Protein AF-V5C515-F1 (afdb_monomer_lite)

Organism: NCBI:txid1116472

pLDDT: mean 85.19, std 13.48, range [54.94, 98.75]

Secondary structure (DSSP, 8-state):
--HHHHHHHHHHHHHHTT-S---EEEEEE-EEEEEEEETTEE--S-EEEEEEES-SSSS-SEEEEEE--TTSEEEE--EEEEES---SSS--EEEEEEEEEETTEEEEEEEEEESSPPSEEEEEEEESSSEEEEEEEE--

Foldseek 3Di:
DCVVVVVVVVVVVCVVVPPQADKDKAFQAAKEKEFEAEPNQGDWFWKKKKASDDFPPPDRPDIDIDTQHPRRMDTDHIDMDTDNDDPPPDWDKHKIWIWTDDPNDIAIDMDMDTHGHFNYKYWYWYDDVYIDIDIDTHHD

Radius of gyration: 21.34 Å; chains: 1; bounding box: 61×24×60 Å

Sequence (140 aa):
MPSFLVALISLFSFVLAGCAPLPYVRTSKPEMTGILLQNGMPVPDVLIISCARGQLPRKCERIKKTLTDGQGRFFFEAEWEFDKLVPYIGDTKFSYGISFHYLGRDFHWNGSGVGDTPKSVDLRCEVRNTVLCTTEITEP

Structure (mmCIF, N/CA/C/O backbone):
data_AF-V5C515-F1
#
_entry.id   AF-V5C515-F1
#
loop_
_atom_site.group_PDB
_atom_site.id
_atom_site.type_symbol
_atom_site.label_atom_id
_atom_site.label_alt_id
_atom_site.label_comp_id
_atom_site.label_asym_id
_atom_site.label_entity_id
_atom_site.label_seq_id
_atom_site.pdbx_PDB_ins_code
_atom_site.Cartn_x
_atom_site.Cartn_y
_atom_site.Cartn_z
_atom_site.occupancy
_atom_site.B_iso_or_equiv
_atom_site.auth_seq_id
_atom_site.auth_comp_id
_atom_site.auth_asym_id
_atom_site.auth_atom_id
_atom_site.pdbx_PDB_model_num
ATOM 1 N N . MET A 1 1 ? 45.482 11.714 -41.815 1.00 56.22 1 MET A N 1
ATOM 2 C CA . MET A 1 1 ? 44.116 11.822 -41.250 1.00 56.22 1 MET A CA 1
ATOM 3 C C . MET A 1 1 ? 43.354 10.471 -41.154 1.00 56.22 1 MET A C 1
ATOM 5 O O . MET A 1 1 ? 42.151 10.480 -41.367 1.00 56.22 1 MET A O 1
ATOM 9 N N . PRO A 1 2 ? 43.964 9.314 -40.792 1.00 62.94 2 PRO A N 1
ATOM 10 C CA . PRO A 1 2 ? 43.215 8.055 -40.595 1.00 62.94 2 PRO A CA 1
ATOM 11 C C . PRO A 1 2 ? 42.674 7.856 -39.163 1.00 62.94 2 PRO A C 1
ATOM 13 O O . PRO A 1 2 ? 41.767 7.058 -38.946 1.00 62.94 2 PRO A O 1
ATOM 16 N N . SER A 1 3 ? 43.193 8.594 -38.177 1.00 64.12 3 SER A N 1
ATOM 17 C CA . SER A 1 3 ? 42.938 8.340 -36.751 1.00 64.12 3 SER A CA 1
ATOM 18 C C . SER A 1 3 ? 41.494 8.615 -36.304 1.00 64.12 3 SER A C 1
ATOM 20 O O . SER A 1 3 ? 40.994 7.945 -35.407 1.00 64.12 3 SER A O 1
ATOM 22 N N . PHE A 1 4 ? 40.798 9.557 -36.950 1.00 71.75 4 PHE A N 1
ATOM 23 C CA . PHE A 1 4 ? 39.397 9.872 -36.633 1.00 71.75 4 PHE A CA 1
ATOM 24 C C . PHE A 1 4 ? 38.429 8.770 -37.069 1.00 71.75 4 PHE A C 1
ATOM 26 O O . PHE A 1 4 ? 37.455 8.493 -36.375 1.00 71.75 4 PHE A O 1
ATOM 33 N N . LEU A 1 5 ? 38.714 8.113 -38.194 1.00 75.62 5 LEU A N 1
ATOM 34 C CA . LEU A 1 5 ? 37.841 7.090 -38.767 1.00 75.62 5 LEU A CA 1
ATOM 35 C C . LEU A 1 5 ? 37.918 5.790 -37.948 1.00 75.62 5 LEU A C 1
ATOM 37 O O . LEU A 1 5 ? 36.898 5.159 -37.687 1.00 75.62 5 LEU A O 1
ATOM 41 N N . VAL A 1 6 ? 39.109 5.459 -37.434 1.00 75.19 6 VAL A N 1
ATOM 42 C CA . VAL A 1 6 ? 39.321 4.324 -36.518 1.00 75.19 6 VAL A CA 1
ATOM 43 C C . VAL A 1 6 ? 38.617 4.541 -35.173 1.00 75.19 6 VAL A C 1
ATOM 45 O O . VAL A 1 6 ? 37.992 3.617 -34.654 1.00 75.19 6 VAL A O 1
ATOM 48 N N . ALA A 1 7 ? 38.654 5.762 -34.627 1.00 73.75 7 ALA A N 1
ATOM 49 C CA . ALA A 1 7 ? 37.949 6.092 -33.386 1.00 73.75 7 ALA A CA 1
ATOM 50 C C . ALA A 1 7 ? 36.420 5.982 -33.541 1.00 73.75 7 ALA A C 1
ATOM 52 O O . ALA A 1 7 ? 35.748 5.462 -32.651 1.00 73.75 7 ALA A O 1
ATOM 53 N N . LEU A 1 8 ? 35.881 6.411 -34.687 1.00 75.81 8 LEU A N 1
ATOM 54 C CA . LEU A 1 8 ? 34.447 6.338 -34.975 1.00 75.81 8 LEU A CA 1
ATOM 55 C C . LEU A 1 8 ? 33.968 4.893 -35.164 1.00 75.81 8 LEU A C 1
ATOM 57 O O . LEU A 1 8 ? 32.940 4.519 -34.606 1.00 75.81 8 LEU A O 1
ATOM 61 N N . ILE A 1 9 ? 34.734 4.063 -35.883 1.00 76.69 9 ILE A N 1
ATOM 62 C CA . ILE A 1 9 ? 34.422 2.636 -36.068 1.00 76.69 9 ILE A CA 1
ATOM 63 C C . ILE A 1 9 ? 34.488 1.883 -34.735 1.00 76.69 9 ILE A C 1
ATOM 65 O O . ILE A 1 9 ? 33.606 1.074 -34.453 1.00 76.69 9 ILE A O 1
ATOM 69 N N . SER A 1 10 ? 35.487 2.165 -33.893 1.00 71.19 10 SER A N 1
ATOM 70 C CA . SER A 1 10 ? 35.587 1.583 -32.548 1.00 71.19 10 SER A CA 1
ATOM 71 C C . SER A 1 10 ? 34.361 1.929 -31.696 1.00 71.19 10 SER A C 1
ATOM 73 O O . SER A 1 10 ? 33.688 1.030 -31.193 1.00 71.19 10 SER A O 1
ATOM 75 N N . LEU A 1 11 ? 33.993 3.214 -31.622 1.00 68.50 11 LEU A N 1
ATOM 76 C CA . LEU A 1 11 ? 32.825 3.670 -30.865 1.00 68.50 11 LEU A CA 1
ATOM 77 C C . LEU A 1 11 ? 31.526 3.018 -31.366 1.00 68.50 11 LEU A C 1
ATOM 79 O O . LEU A 1 11 ? 30.708 2.570 -30.567 1.00 68.50 11 LEU A O 1
ATOM 83 N N . PHE A 1 12 ? 31.356 2.911 -32.686 1.00 71.31 12 PHE A N 1
ATOM 84 C CA . PHE A 1 12 ? 30.170 2.302 -33.291 1.00 71.31 12 PHE A CA 1
ATOM 85 C C . PHE A 1 12 ? 30.115 0.781 -33.075 1.00 71.31 12 PHE A C 1
ATOM 87 O O . PHE A 1 12 ? 29.037 0.216 -32.899 1.00 71.31 12 PHE A O 1
ATOM 94 N N . SER A 1 13 ? 31.274 0.120 -33.008 1.00 67.81 13 SER A N 1
ATOM 95 C CA . SER A 1 13 ? 31.369 -1.317 -32.725 1.00 67.81 13 SER A CA 1
ATOM 96 C C . SER A 1 13 ? 30.954 -1.643 -31.287 1.00 67.81 13 SER A C 1
ATOM 98 O O . SER A 1 13 ? 30.300 -2.657 -31.064 1.00 67.81 13 SER A O 1
ATOM 100 N N . PHE A 1 14 ? 31.242 -0.763 -30.319 1.00 64.19 14 PHE A N 1
ATOM 101 C CA . PHE A 1 14 ? 30.745 -0.900 -28.941 1.00 64.19 14 PHE A CA 1
ATOM 102 C C . PHE A 1 14 ? 29.224 -0.726 -28.830 1.00 64.19 14 PHE A C 1
ATOM 104 O O . PHE A 1 14 ? 28.595 -1.395 -28.012 1.00 64.19 14 PHE A O 1
ATOM 111 N N . VAL A 1 15 ? 28.623 0.128 -29.666 1.00 63.69 15 VAL A N 1
ATOM 112 C CA . VAL A 1 15 ? 27.160 0.297 -29.721 1.00 63.69 15 VAL A CA 1
ATOM 113 C C . VAL A 1 15 ? 26.491 -0.924 -30.365 1.00 63.69 15 VAL A C 1
ATOM 115 O O . VAL A 1 15 ? 25.476 -1.400 -29.862 1.00 63.69 15 VAL A O 1
ATOM 118 N N . LEU A 1 16 ? 27.079 -1.476 -31.434 1.00 61.16 16 LEU A N 1
ATOM 119 C CA . LEU A 1 16 ? 26.567 -2.666 -32.129 1.00 61.16 16 LEU A CA 1
ATOM 120 C C . LEU A 1 16 ? 26.787 -3.976 -31.359 1.00 61.16 16 LEU A C 1
ATOM 122 O O . LEU A 1 16 ? 26.031 -4.923 -31.558 1.00 61.16 16 LEU A O 1
ATOM 126 N N . ALA A 1 17 ? 27.772 -4.037 -30.458 1.00 61.84 17 ALA A N 1
ATOM 127 C CA . ALA A 1 17 ? 28.034 -5.204 -29.610 1.00 61.84 17 ALA A CA 1
ATOM 128 C C . 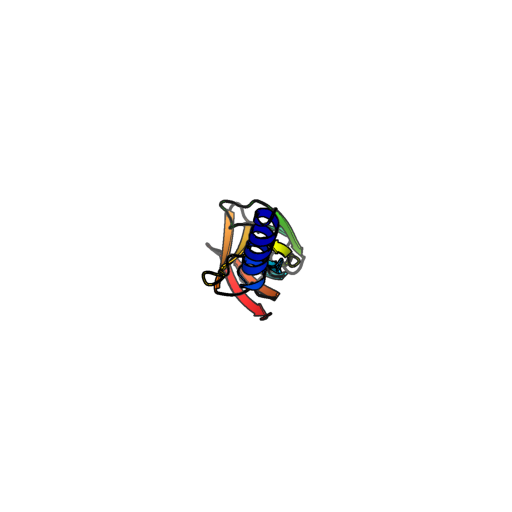ALA A 1 17 ? 26.968 -5.440 -28.514 1.00 61.84 17 ALA A C 1
ATOM 130 O O . ALA A 1 17 ? 27.131 -6.341 -27.696 1.00 61.84 17 ALA A O 1
ATOM 131 N N . GLY A 1 18 ? 25.885 -4.651 -28.475 1.00 54.94 18 GLY A N 1
ATOM 132 C CA . GLY A 1 18 ? 24.744 -4.886 -27.580 1.00 54.94 18 GLY A CA 1
ATOM 133 C C . GLY A 1 18 ? 24.968 -4.476 -26.121 1.00 54.94 18 GLY A C 1
ATOM 134 O O . GLY A 1 18 ? 24.116 -4.733 -25.279 1.00 54.94 18 GLY A O 1
ATOM 135 N N . CYS A 1 19 ? 26.078 -3.801 -25.811 1.00 62.03 19 CYS A N 1
ATOM 136 C CA . CYS A 1 19 ? 26.384 -3.315 -24.460 1.00 62.03 19 CYS A CA 1
ATOM 137 C C . CYS A 1 19 ? 25.848 -1.901 -24.180 1.00 62.03 19 CYS A C 1
ATOM 139 O O . CYS A 1 19 ? 26.195 -1.303 -23.161 1.00 62.03 19 CYS A O 1
ATOM 141 N N . ALA A 1 20 ? 25.038 -1.336 -25.080 1.00 61.00 20 ALA A N 1
ATOM 142 C CA . ALA A 1 20 ? 24.394 -0.053 -24.847 1.00 61.00 20 ALA A CA 1
ATOM 143 C C . ALA A 1 20 ? 23.131 -0.270 -23.989 1.00 61.00 20 ALA A C 1
ATOM 145 O O . ALA A 1 20 ? 22.219 -0.972 -24.428 1.00 61.00 20 ALA A O 1
ATOM 146 N N . PRO A 1 21 ? 23.051 0.309 -22.781 1.00 62.75 21 PRO A N 1
ATOM 147 C CA . PRO A 1 21 ? 21.863 0.218 -21.944 1.00 62.75 21 PRO A CA 1
ATOM 148 C C . PRO A 1 21 ? 20.696 0.889 -22.672 1.00 62.75 21 PRO A C 1
ATOM 150 O O . PRO A 1 21 ? 20.718 2.097 -22.922 1.00 62.75 21 PRO A O 1
ATOM 153 N N . LEU A 1 22 ? 19.700 0.093 -23.062 1.00 64.25 22 LEU A N 1
ATOM 154 C CA . LEU A 1 22 ? 18.494 0.612 -23.687 1.00 64.25 22 LEU A CA 1
ATOM 155 C C . LEU A 1 22 ? 17.591 1.224 -22.609 1.00 64.25 22 LEU A C 1
ATOM 157 O O . LEU A 1 22 ? 17.434 0.633 -21.538 1.00 64.25 22 LEU A O 1
ATOM 161 N N . PRO A 1 23 ? 16.982 2.391 -22.875 1.00 67.38 23 PRO A N 1
ATOM 162 C CA . PRO A 1 23 ? 15.966 2.930 -21.988 1.00 67.38 23 PRO A CA 1
ATOM 163 C C . PRO A 1 23 ? 14.798 1.946 -21.875 1.00 67.38 23 PRO A C 1
ATOM 165 O O . PRO A 1 23 ? 14.247 1.519 -22.890 1.00 67.38 23 PRO A O 1
ATOM 168 N N . TYR A 1 24 ? 14.403 1.623 -20.646 1.00 72.69 24 TYR A N 1
ATOM 169 C CA . TYR A 1 24 ? 13.283 0.732 -20.361 1.00 72.69 24 TYR A CA 1
ATOM 170 C C . TYR A 1 24 ? 12.336 1.389 -19.353 1.00 72.69 24 TYR A C 1
ATOM 172 O O . TYR A 1 24 ? 12.765 2.000 -18.370 1.00 72.69 24 TYR A O 1
ATOM 180 N N . VAL A 1 25 ? 11.034 1.281 -19.616 1.00 78.12 25 VAL A N 1
ATOM 181 C CA . VAL A 1 25 ? 9.986 1.701 -18.681 1.00 78.12 25 VAL A CA 1
ATOM 182 C C . VAL A 1 25 ? 9.590 0.481 -17.877 1.00 78.12 25 VAL A C 1
ATOM 184 O O . VAL A 1 25 ? 9.195 -0.526 -18.458 1.00 78.12 25 VAL A O 1
ATOM 187 N N . ARG A 1 26 ? 9.664 0.578 -16.550 1.00 78.88 26 ARG A N 1
ATOM 188 C CA . ARG A 1 26 ? 9.230 -0.500 -15.663 1.00 78.88 26 ARG A CA 1
ATOM 189 C C . ARG A 1 26 ? 8.237 -0.012 -14.629 1.00 78.88 26 ARG A C 1
ATOM 191 O O . ARG A 1 26 ? 8.309 1.129 -14.169 1.00 78.88 26 ARG A O 1
ATOM 198 N N . THR A 1 27 ? 7.354 -0.909 -14.221 1.00 83.19 27 THR A N 1
ATOM 199 C CA . THR A 1 27 ? 6.516 -0.725 -13.039 1.00 83.19 27 THR A CA 1
ATOM 200 C C . THR A 1 27 ? 7.416 -0.785 -11.803 1.00 83.19 27 THR A C 1
ATOM 202 O O . THR A 1 27 ? 8.014 -1.820 -11.503 1.00 83.19 27 THR A O 1
ATOM 205 N N . SER A 1 28 ? 7.574 0.333 -11.097 1.00 84.94 28 SER A N 1
ATOM 206 C CA . SER A 1 28 ? 8.364 0.397 -9.862 1.00 84.94 28 SER A CA 1
ATOM 207 C C . SER A 1 28 ? 7.558 -0.085 -8.655 1.00 84.94 28 SER A C 1
ATOM 209 O O . SER A 1 28 ? 8.125 -0.659 -7.720 1.00 84.94 28 SER A O 1
ATOM 211 N N . LYS A 1 29 ? 6.233 0.112 -8.687 1.00 89.62 29 LYS A N 1
ATOM 212 C CA . LYS A 1 29 ? 5.277 -0.365 -7.682 1.00 89.62 29 LYS A CA 1
ATOM 213 C C . LYS A 1 29 ? 3.983 -0.830 -8.346 1.00 89.62 29 LYS A C 1
ATOM 215 O O . LYS A 1 29 ? 3.515 -0.148 -9.260 1.00 89.62 29 LYS A O 1
ATOM 220 N N . PRO A 1 30 ? 3.402 -1.946 -7.875 1.00 93.25 30 PRO A N 1
ATOM 221 C CA . PRO A 1 30 ? 2.133 -2.421 -8.398 1.00 93.25 30 PRO A CA 1
ATOM 222 C C . PRO A 1 30 ? 1.021 -1.444 -8.023 1.00 93.25 30 PRO A C 1
ATOM 224 O O . PRO A 1 30 ? 1.135 -0.700 -7.045 1.00 93.25 30 PRO A O 1
ATOM 227 N N . GLU A 1 31 ? -0.087 -1.513 -8.750 1.00 95.81 31 GLU A N 1
ATOM 228 C CA . GLU A 1 31 ? -1.353 -1.029 -8.213 1.00 95.81 31 GLU A CA 1
ATOM 229 C C . GLU A 1 31 ? -1.673 -1.816 -6.935 1.00 95.81 31 GLU A C 1
ATOM 231 O O . GLU A 1 31 ? -1.588 -3.045 -6.925 1.00 95.81 31 GLU A O 1
ATOM 236 N N . MET A 1 32 ? -2.003 -1.130 -5.842 1.00 96.62 32 MET A N 1
ATOM 237 C CA . MET A 1 32 ? -2.352 -1.789 -4.584 1.00 96.62 32 MET A CA 1
ATOM 238 C C . MET A 1 32 ? -3.779 -1.452 -4.201 1.00 96.62 32 MET A C 1
ATOM 240 O O . MET A 1 32 ? -4.107 -0.302 -3.913 1.00 96.62 32 MET A O 1
ATOM 244 N N . THR A 1 33 ? -4.606 -2.482 -4.141 1.00 98.25 33 THR A N 1
ATOM 245 C CA . THR A 1 33 ? -5.927 -2.435 -3.519 1.00 98.25 33 THR A CA 1
ATOM 246 C C . THR A 1 33 ? -5.862 -3.170 -2.191 1.00 98.25 33 THR A C 1
ATOM 248 O O . THR A 1 33 ? -4.950 -3.962 -1.945 1.00 98.25 33 THR A O 1
ATOM 251 N N . GLY A 1 34 ? -6.792 -2.879 -1.294 1.00 98.12 34 GLY A N 1
ATOM 252 C CA . GLY A 1 34 ? -6.921 -3.705 -0.112 1.00 98.12 34 GLY A CA 1
ATOM 253 C C . GLY A 1 34 ? -8.051 -3.307 0.805 1.00 98.12 34 GLY A C 1
ATOM 254 O O . GLY A 1 34 ? -8.729 -2.303 0.594 1.00 98.12 34 GLY A O 1
ATOM 255 N N . ILE A 1 35 ? -8.228 -4.111 1.846 1.00 98.62 35 ILE A N 1
ATOM 256 C CA . ILE A 1 35 ? -9.181 -3.904 2.928 1.00 98.62 35 ILE A CA 1
ATOM 257 C C . ILE A 1 35 ? -8.483 -4.063 4.277 1.00 98.62 35 ILE A C 1
ATOM 259 O O . ILE A 1 35 ? -7.736 -5.018 4.507 1.00 98.62 35 ILE A O 1
ATOM 263 N N . LEU A 1 36 ? -8.739 -3.116 5.175 1.00 98.62 36 LEU A N 1
ATOM 264 C CA . LEU A 1 36 ? -8.291 -3.141 6.556 1.00 98.62 36 LEU A CA 1
ATOM 265 C C . LEU A 1 36 ? -9.430 -3.605 7.464 1.00 98.62 36 LEU A C 1
ATOM 267 O O . LEU A 1 36 ? -10.513 -3.017 7.481 1.00 98.62 36 LEU A O 1
ATOM 271 N N . LEU A 1 37 ? -9.163 -4.654 8.233 1.00 98.50 37 LEU A N 1
ATOM 272 C CA . LEU A 1 37 ? -10.110 -5.311 9.119 1.00 98.50 37 LEU A CA 1
ATOM 273 C C . LEU A 1 37 ? -9.584 -5.332 10.560 1.00 98.50 37 LEU A C 1
ATOM 275 O O . LEU A 1 37 ? -8.380 -5.433 10.792 1.00 98.50 37 LEU A O 1
ATOM 279 N N . GLN A 1 38 ? -10.483 -5.295 11.537 1.00 98.06 38 GLN A N 1
ATOM 280 C CA . GLN A 1 38 ? -10.210 -5.594 12.939 1.00 98.06 38 GLN A CA 1
ATOM 281 C C . GLN A 1 38 ? -11.290 -6.538 13.465 1.00 98.06 38 GLN A C 1
ATOM 283 O O . GLN A 1 38 ? -12.470 -6.198 13.495 1.00 98.06 38 GLN A O 1
ATOM 288 N N . ASN A 1 39 ? -10.884 -7.730 13.898 1.00 96.31 39 ASN A N 1
ATOM 289 C CA . ASN A 1 39 ? -11.783 -8.817 14.284 1.00 96.31 39 ASN A CA 1
ATOM 290 C C . ASN A 1 39 ? -12.820 -9.128 13.189 1.00 96.31 39 ASN A C 1
ATOM 292 O O . ASN A 1 39 ? -13.998 -9.336 13.475 1.00 96.31 39 ASN A O 1
ATOM 296 N N . GLY A 1 40 ? -12.385 -9.112 11.924 1.00 96.88 40 GLY A N 1
ATOM 297 C CA . GLY A 1 40 ? -13.242 -9.317 10.753 1.00 96.88 40 GLY A CA 1
ATOM 298 C C . GLY A 1 40 ? -14.154 -8.142 10.374 1.00 96.88 40 GLY A C 1
ATOM 299 O O . GLY A 1 40 ? -14.849 -8.241 9.364 1.00 96.88 40 GLY A O 1
ATOM 300 N N . MET A 1 41 ? -14.147 -7.038 11.127 1.00 98.19 41 MET A N 1
ATOM 301 C CA . MET A 1 41 ? -14.936 -5.837 10.830 1.00 98.19 41 MET A CA 1
ATOM 302 C C . MET A 1 41 ? -14.102 -4.797 10.073 1.00 98.19 41 MET A C 1
ATOM 304 O O . MET A 1 41 ? -12.947 -4.588 10.440 1.00 98.19 41 MET A O 1
ATOM 308 N N . PRO A 1 42 ? -14.653 -4.116 9.054 1.00 98.50 42 PRO A N 1
ATOM 309 C CA . PRO A 1 42 ? -13.934 -3.077 8.323 1.00 98.50 42 PRO A CA 1
ATOM 310 C C . PRO A 1 42 ? -13.587 -1.880 9.208 1.00 98.50 42 PRO A C 1
ATOM 312 O O . PRO A 1 42 ? -14.387 -1.466 10.048 1.00 98.50 42 PRO A O 1
ATOM 315 N N . VAL A 1 43 ? -12.397 -1.316 8.993 1.00 98.25 43 VAL A N 1
ATOM 316 C CA . VAL A 1 43 ? -11.886 -0.176 9.760 1.00 98.25 43 VAL A CA 1
ATOM 317 C C . VAL A 1 43 ? -11.825 1.073 8.871 1.00 98.25 43 VAL A C 1
ATOM 319 O O . VAL A 1 43 ? -10.892 1.195 8.070 1.00 98.25 43 VAL A O 1
ATOM 322 N N . PRO A 1 44 ? -12.794 1.999 8.983 1.00 98.44 44 PRO A N 1
ATOM 323 C CA . PRO A 1 44 ? -12.820 3.219 8.181 1.00 98.44 44 PRO A CA 1
ATOM 324 C C . PRO A 1 44 ? -11.876 4.300 8.719 1.00 98.44 44 PRO A C 1
ATOM 326 O O . PRO A 1 44 ? -11.419 4.229 9.862 1.00 98.44 44 PRO A O 1
ATOM 329 N N . ASP A 1 45 ? -11.618 5.313 7.890 1.00 98.25 45 ASP A N 1
ATOM 330 C CA . ASP A 1 45 ? -10.917 6.556 8.235 1.00 98.25 45 ASP A CA 1
ATOM 331 C C . ASP A 1 45 ? -9.485 6.368 8.776 1.00 98.25 45 ASP A C 1
ATOM 333 O O . ASP A 1 45 ? -8.961 7.192 9.531 1.00 98.25 45 ASP A O 1
ATOM 337 N N . VAL A 1 46 ? -8.806 5.293 8.367 1.00 98.38 46 VAL A N 1
ATOM 338 C CA . VAL A 1 46 ? -7.407 5.023 8.721 1.00 98.38 46 VAL A CA 1
ATOM 339 C C . VAL A 1 46 ? -6.482 5.530 7.627 1.00 98.38 46 VAL A C 1
ATOM 341 O O . VAL A 1 46 ? -6.608 5.162 6.461 1.00 98.38 46 VAL A O 1
ATOM 344 N N . LEU A 1 47 ? -5.497 6.343 8.014 1.00 98.19 47 LEU A N 1
ATOM 345 C CA . LEU A 1 47 ? -4.454 6.819 7.110 1.00 98.19 47 LEU A CA 1
ATOM 346 C C . LEU A 1 47 ? -3.484 5.686 6.765 1.00 98.19 47 LEU A C 1
ATOM 348 O O . LEU A 1 47 ? -2.643 5.306 7.583 1.00 98.19 47 LEU A O 1
ATOM 352 N N . ILE A 1 48 ? -3.564 5.208 5.527 1.00 97.69 48 ILE A N 1
ATOM 353 C CA . ILE A 1 48 ? -2.620 4.257 4.953 1.00 97.69 48 ILE A CA 1
ATOM 354 C C . ILE A 1 48 ? -1.523 5.027 4.226 1.00 97.69 48 ILE A C 1
ATOM 356 O O . ILE A 1 48 ? -1.775 5.896 3.390 1.00 97.69 48 ILE A O 1
ATOM 360 N N . ILE A 1 49 ? -0.283 4.688 4.544 1.00 95.81 49 ILE A N 1
ATOM 361 C CA . ILE A 1 49 ? 0.927 5.224 3.936 1.00 95.81 49 ILE A CA 1
ATOM 362 C C . ILE A 1 49 ? 1.581 4.114 3.124 1.00 95.81 49 ILE A C 1
ATOM 364 O O . ILE A 1 49 ? 1.840 3.039 3.651 1.00 95.81 49 ILE A O 1
ATOM 368 N N . SER A 1 50 ? 1.895 4.390 1.865 1.00 94.12 50 SER A N 1
ATOM 369 C CA . SER A 1 50 ? 2.705 3.520 1.017 1.00 94.12 50 SER A CA 1
ATOM 370 C C . SER A 1 50 ? 3.997 4.227 0.636 1.00 94.12 50 SER A C 1
ATOM 372 O O . SER A 1 50 ? 4.049 5.457 0.530 1.00 94.12 50 SER A O 1
ATOM 374 N N . CYS A 1 51 ? 5.051 3.442 0.427 1.00 86.56 51 CYS A N 1
ATOM 375 C CA . CYS A 1 51 ? 6.297 3.958 -0.100 1.00 86.56 51 CYS A CA 1
ATOM 376 C C . CYS A 1 51 ? 6.460 3.650 -1.584 1.00 86.56 51 CYS A C 1
ATOM 378 O O . CYS A 1 51 ? 6.595 2.489 -1.980 1.00 86.56 51 CYS A O 1
ATOM 380 N N . ALA A 1 52 ? 6.545 4.714 -2.372 1.00 73.19 52 ALA A N 1
ATOM 381 C CA . ALA A 1 52 ? 6.767 4.679 -3.808 1.00 73.19 52 ALA A CA 1
ATOM 382 C C . ALA A 1 52 ? 8.199 4.269 -4.182 1.00 73.19 52 ALA A C 1
ATOM 384 O O . ALA A 1 52 ? 8.405 3.549 -5.153 1.00 73.19 52 ALA A O 1
ATOM 385 N N . ARG A 1 53 ? 9.201 4.636 -3.371 1.00 68.69 53 ARG A N 1
ATOM 386 C CA . ARG A 1 53 ? 10.601 4.241 -3.596 1.00 68.69 53 ARG A CA 1
ATOM 387 C C . ARG A 1 53 ? 11.319 3.924 -2.292 1.00 68.69 53 ARG A C 1
ATOM 389 O O . ARG A 1 53 ? 11.419 4.781 -1.417 1.00 68.69 53 ARG A O 1
ATOM 396 N N . GLY A 1 54 ? 11.824 2.694 -2.197 1.00 66.75 54 GLY A N 1
ATOM 397 C CA . GLY A 1 54 ? 12.391 2.122 -0.975 1.00 66.75 54 GLY A CA 1
ATOM 398 C C . GLY A 1 54 ? 11.388 1.266 -0.197 1.00 66.75 54 GLY A C 1
ATOM 399 O O . GLY A 1 54 ? 10.386 0.799 -0.751 1.00 66.75 54 GLY A O 1
ATOM 400 N N . GLN A 1 55 ? 11.690 1.040 1.083 1.00 69.12 55 GLN A N 1
ATOM 401 C CA . GLN A 1 55 ? 10.900 0.219 2.004 1.00 69.12 55 GLN A CA 1
ATOM 402 C C . GLN A 1 55 ? 10.442 1.055 3.203 1.00 69.12 55 GLN A C 1
ATOM 404 O O . GLN A 1 55 ? 11.115 1.998 3.617 1.00 69.12 55 GLN A O 1
ATOM 409 N N . LEU A 1 56 ? 9.299 0.709 3.791 1.00 70.19 56 LEU A N 1
ATOM 410 C CA . LEU A 1 56 ? 8.892 1.272 5.079 1.00 70.19 56 LEU A CA 1
ATOM 411 C C . LEU A 1 56 ? 9.478 0.429 6.224 1.00 70.19 56 LEU A C 1
ATOM 413 O O . LEU A 1 56 ? 9.555 -0.795 6.096 1.00 70.19 56 LEU A O 1
ATOM 417 N N . PRO A 1 57 ? 9.871 1.045 7.357 1.00 63.81 57 PRO A N 1
ATOM 418 C CA . PRO A 1 57 ? 9.876 2.487 7.639 1.00 63.81 57 PRO A CA 1
ATOM 419 C C . PRO A 1 57 ? 11.186 3.209 7.247 1.00 63.81 57 PRO A C 1
ATOM 421 O O . PRO A 1 57 ? 11.327 4.401 7.510 1.00 63.81 57 PRO A O 1
ATOM 424 N N . ARG A 1 58 ? 12.182 2.524 6.663 1.00 65.12 58 ARG A N 1
ATOM 425 C CA . ARG A 1 58 ? 13.528 3.085 6.419 1.00 65.12 58 ARG A CA 1
ATOM 426 C C . ARG A 1 58 ? 13.808 3.305 4.931 1.00 65.12 58 ARG A C 1
ATOM 428 O O . ARG A 1 58 ? 13.793 2.351 4.164 1.00 65.12 58 ARG A O 1
ATOM 435 N N . LYS A 1 59 ? 14.245 4.524 4.578 1.00 72.50 59 LYS A N 1
ATOM 436 C CA . LYS A 1 59 ? 14.636 4.952 3.214 1.00 72.50 59 LYS A CA 1
ATOM 437 C C . LYS A 1 59 ? 13.459 5.120 2.246 1.00 72.50 59 LYS A C 1
ATOM 439 O O . LYS A 1 59 ? 13.567 4.742 1.084 1.00 72.50 59 LYS A O 1
ATOM 444 N N . CYS A 1 60 ? 12.349 5.688 2.720 1.00 79.44 60 CYS A N 1
ATOM 445 C CA . CYS A 1 60 ? 11.260 6.064 1.831 1.00 79.44 60 CYS A CA 1
ATOM 446 C C . CYS A 1 60 ? 11.493 7.452 1.229 1.00 79.44 60 CYS A C 1
ATOM 448 O O . CYS A 1 60 ? 11.436 8.448 1.945 1.00 79.44 60 CYS A O 1
ATOM 450 N N . GLU A 1 61 ? 11.750 7.523 -0.075 1.00 75.88 61 GLU A N 1
ATOM 451 C CA . GLU A 1 61 ? 11.980 8.806 -0.758 1.00 75.88 61 GLU A CA 1
ATOM 452 C C . GLU A 1 61 ? 10.675 9.489 -1.182 1.00 75.88 61 GLU A C 1
ATOM 454 O O . GLU A 1 61 ? 10.630 10.705 -1.360 1.00 75.88 61 GLU A O 1
ATOM 459 N N . ARG A 1 62 ? 9.597 8.714 -1.344 1.00 80.31 62 ARG A N 1
ATOM 460 C CA . ARG A 1 62 ? 8.298 9.204 -1.810 1.00 80.31 62 ARG A CA 1
ATOM 461 C C . ARG A 1 62 ? 7.174 8.491 -1.071 1.00 80.31 62 ARG A C 1
ATOM 463 O O . ARG A 1 62 ? 6.981 7.288 -1.224 1.00 80.31 62 ARG A O 1
ATOM 470 N N . ILE A 1 63 ? 6.451 9.253 -0.258 1.00 89.44 63 ILE A N 1
ATOM 471 C CA . ILE A 1 63 ? 5.322 8.764 0.530 1.00 89.44 63 ILE A CA 1
ATOM 472 C C . ILE A 1 63 ? 4.028 9.060 -0.224 1.00 89.44 63 ILE A C 1
ATOM 474 O O . ILE A 1 63 ? 3.757 10.207 -0.581 1.00 89.44 63 ILE A O 1
ATOM 478 N N . LYS A 1 64 ? 3.210 8.028 -0.411 1.00 93.12 64 LYS A N 1
ATOM 479 C CA . LYS A 1 64 ? 1.815 8.143 -0.832 1.00 93.12 64 LYS A CA 1
ATOM 480 C C . LYS A 1 64 ? 0.916 7.920 0.370 1.00 93.12 64 LYS A C 1
ATOM 482 O O . LYS A 1 64 ? 1.261 7.162 1.275 1.00 93.12 64 LYS A O 1
ATOM 487 N N . LYS A 1 65 ? -0.225 8.599 0.386 1.00 95.81 65 LYS A N 1
ATOM 488 C CA . LYS A 1 65 ? -1.198 8.550 1.474 1.00 95.81 65 LYS A CA 1
ATOM 489 C C . LYS A 1 65 ? -2.585 8.346 0.895 1.00 95.81 65 LYS A C 1
ATOM 491 O O . LYS A 1 65 ? -2.909 8.968 -0.110 1.00 95.81 65 LYS A O 1
ATOM 496 N N . THR A 1 66 ? -3.383 7.523 1.550 1.00 97.69 66 THR A N 1
ATOM 497 C CA . THR A 1 66 ? -4.810 7.365 1.275 1.00 97.69 66 THR A CA 1
ATOM 498 C C . THR A 1 66 ? -5.536 7.069 2.586 1.00 97.69 66 THR A C 1
ATOM 500 O O . THR A 1 66 ? -4.892 6.728 3.580 1.00 97.69 66 THR A O 1
ATOM 503 N N . LEU A 1 67 ? -6.853 7.239 2.615 1.00 98.38 67 LEU A N 1
ATOM 504 C CA . LEU A 1 67 ? -7.688 6.876 3.759 1.00 98.38 67 LEU A CA 1
ATOM 505 C C . LEU A 1 67 ? -8.476 5.617 3.422 1.00 98.38 67 LEU A C 1
ATOM 507 O O . LEU A 1 67 ? -8.866 5.429 2.268 1.00 98.38 67 LEU A O 1
ATOM 511 N N . THR A 1 68 ? -8.720 4.773 4.421 1.00 98.62 68 THR A N 1
ATOM 512 C CA . THR A 1 68 ? -9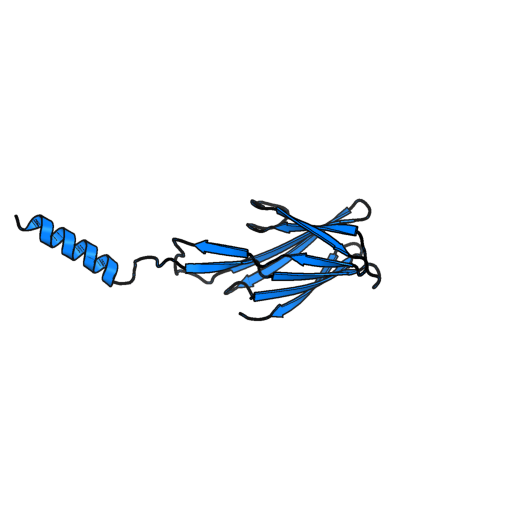.703 3.704 4.264 1.00 98.62 68 THR A CA 1
ATOM 513 C C . THR A 1 68 ? -11.114 4.282 4.194 1.00 98.62 68 THR A C 1
ATOM 515 O O . THR A 1 68 ? -11.465 5.185 4.954 1.00 98.62 68 THR A O 1
ATOM 518 N N . ASP A 1 69 ? -11.928 3.771 3.276 1.00 98.62 69 ASP A N 1
ATOM 519 C CA . ASP A 1 69 ? -13.324 4.181 3.124 1.00 98.62 69 ASP A CA 1
ATOM 520 C C . ASP A 1 69 ? -14.245 3.554 4.193 1.00 98.62 69 ASP A C 1
ATOM 522 O O . ASP A 1 69 ? -13.803 2.826 5.083 1.00 98.62 69 ASP A O 1
ATOM 526 N N . GLY A 1 70 ? -15.559 3.793 4.092 1.00 98.25 70 GLY A N 1
ATOM 527 C CA . GLY A 1 70 ? -16.566 3.221 5.000 1.00 98.25 70 GLY A CA 1
ATOM 528 C C . GLY A 1 70 ? -16.622 1.683 5.029 1.00 98.25 70 GLY A C 1
ATOM 529 O O . GLY A 1 70 ? -17.208 1.108 5.943 1.00 98.25 70 GLY A O 1
ATOM 530 N N . GLN A 1 71 ? -16.017 1.009 4.047 1.00 98.56 71 GLN A N 1
ATOM 531 C CA . GLN A 1 71 ? -15.865 -0.445 3.975 1.00 98.56 71 GLN A CA 1
ATOM 532 C C . GLN A 1 71 ? -14.445 -0.903 4.342 1.00 98.56 71 GLN A C 1
ATOM 534 O O . GLN A 1 71 ? -14.107 -2.070 4.143 1.00 98.56 71 GLN A O 1
ATOM 539 N N . GLY A 1 72 ? -13.612 -0.011 4.882 1.00 98.44 72 GLY A N 1
ATOM 540 C CA . GLY A 1 72 ? -12.228 -0.289 5.245 1.00 98.44 72 GLY A CA 1
ATOM 541 C C . GLY A 1 72 ? -11.295 -0.430 4.042 1.00 98.44 72 GLY A C 1
ATOM 542 O O . GLY A 1 72 ? -10.171 -0.901 4.212 1.00 98.44 72 GLY A O 1
ATOM 543 N N . ARG A 1 73 ? -11.734 -0.080 2.828 1.00 98.75 73 ARG A N 1
ATOM 544 C CA . ARG A 1 73 ? -10.960 -0.291 1.601 1.00 98.75 73 ARG A CA 1
ATOM 545 C C . ARG A 1 73 ? -10.025 0.870 1.314 1.00 98.75 73 ARG A C 1
ATOM 547 O O . ARG A 1 73 ? -10.360 2.016 1.590 1.00 98.75 73 ARG A O 1
ATOM 554 N N . PHE A 1 74 ? -8.876 0.576 0.721 1.00 98.44 74 PHE A N 1
ATOM 555 C CA . PHE A 1 74 ? -7.901 1.571 0.285 1.00 98.44 74 PHE A CA 1
ATOM 556 C C . PHE A 1 74 ? -7.354 1.245 -1.107 1.00 98.44 74 PHE A C 1
ATOM 558 O O . PHE A 1 74 ? -7.425 0.108 -1.577 1.00 98.44 74 PHE A O 1
ATOM 565 N N . PHE A 1 75 ? -6.792 2.264 -1.757 1.00 98.19 75 PHE A N 1
ATOM 566 C CA . PHE A 1 75 ? -6.261 2.170 -3.113 1.00 98.19 75 PHE A CA 1
ATOM 567 C C . PHE A 1 75 ? -5.012 3.038 -3.297 1.00 98.19 75 PHE A C 1
ATOM 569 O O . PHE A 1 75 ?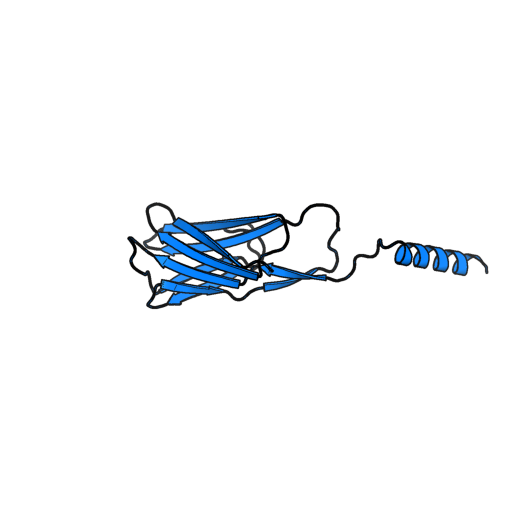 -4.969 4.185 -2.842 1.00 98.19 75 PHE A O 1
ATOM 576 N N . PHE A 1 76 ? -4.026 2.487 -4.000 1.00 96.75 76 PHE A N 1
ATOM 577 C CA . PHE A 1 76 ? -2.865 3.181 -4.541 1.00 96.75 76 PHE A CA 1
ATOM 578 C C . PHE A 1 76 ? -2.699 2.817 -6.016 1.00 96.75 76 PHE A C 1
ATOM 580 O O . PHE A 1 76 ? -2.631 1.639 -6.363 1.00 96.75 76 PHE A O 1
ATOM 587 N N . GLU A 1 77 ? -2.573 3.833 -6.865 1.00 95.50 77 GLU A N 1
ATOM 588 C CA . GLU A 1 77 ? -2.264 3.654 -8.283 1.00 95.50 77 GLU A CA 1
ATOM 589 C C . GLU A 1 77 ? -0.869 3.044 -8.485 1.00 95.50 77 GLU A C 1
ATOM 591 O O . GLU A 1 77 ? 0.044 3.266 -7.683 1.00 95.50 77 GLU A O 1
ATOM 596 N N . ALA A 1 78 ? -0.703 2.305 -9.586 1.00 92.94 78 ALA A N 1
ATOM 597 C CA . ALA A 1 78 ? 0.599 1.803 -10.010 1.00 92.94 78 ALA A CA 1
ATOM 598 C C . ALA A 1 78 ? 1.577 2.951 -10.291 1.00 92.94 78 ALA A C 1
ATOM 600 O O . ALA A 1 78 ? 1.204 3.996 -10.832 1.00 92.94 78 ALA A O 1
ATOM 601 N N . GLU A 1 79 ? 2.857 2.719 -10.003 1.00 89.56 79 GLU A N 1
ATOM 602 C CA . GLU A 1 79 ? 3.915 3.679 -10.309 1.00 89.56 79 GLU A CA 1
ATOM 603 C C . GLU A 1 79 ? 4.877 3.139 -11.357 1.00 89.56 79 GLU A C 1
ATOM 605 O O . GLU A 1 79 ? 5.286 1.976 -11.341 1.00 89.56 79 GLU A O 1
ATOM 610 N N . TRP A 1 80 ? 5.251 4.033 -12.267 1.00 86.31 80 TRP A N 1
ATOM 611 C CA . TRP A 1 80 ? 6.113 3.746 -13.399 1.00 86.31 80 TRP A CA 1
ATOM 612 C C . TRP A 1 80 ? 7.367 4.595 -13.281 1.00 86.31 80 TRP A C 1
ATOM 614 O O . TRP A 1 80 ? 7.297 5.807 -13.063 1.00 86.31 80 TRP A O 1
ATOM 624 N N . GLU A 1 81 ? 8.521 3.964 -13.445 1.00 80.88 81 GLU A N 1
ATOM 625 C CA . GLU A 1 81 ? 9.801 4.654 -13.467 1.00 80.88 81 GLU A CA 1
ATOM 626 C C . GLU A 1 81 ? 10.521 4.380 -14.783 1.00 80.88 81 GLU A C 1
ATOM 628 O O . GLU A 1 81 ? 10.524 3.269 -15.321 1.00 80.88 81 GLU A O 1
ATOM 633 N N . PHE A 1 82 ? 11.126 5.441 -15.312 1.00 79.44 82 PHE A N 1
ATOM 634 C CA . PHE A 1 82 ? 11.996 5.363 -16.470 1.00 79.44 82 PHE A CA 1
ATOM 635 C C .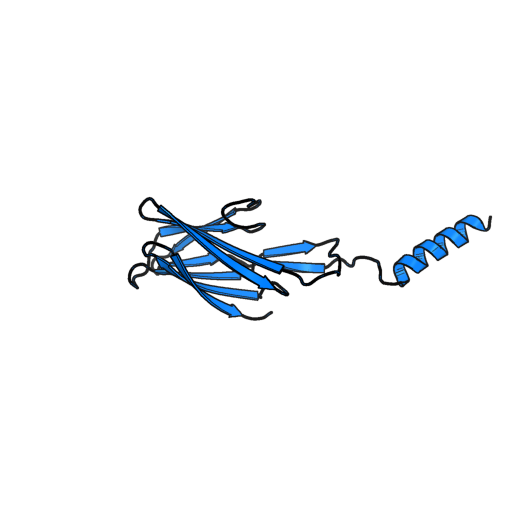 PHE A 1 82 ? 13.414 5.101 -15.982 1.00 79.44 82 PHE A C 1
ATOM 637 O O . PHE A 1 82 ? 14.077 6.018 -15.485 1.00 79.44 82 PHE A O 1
ATOM 644 N N . ASP A 1 83 ? 13.886 3.868 -16.127 1.00 70.00 83 ASP A N 1
ATOM 645 C CA . ASP A 1 83 ? 15.266 3.543 -15.801 1.00 70.00 83 ASP A CA 1
ATOM 646 C C . ASP A 1 83 ? 16.140 3.682 -17.045 1.00 70.00 83 ASP A C 1
ATOM 648 O O . ASP A 1 83 ? 15.986 2.989 -18.050 1.00 70.00 83 ASP A O 1
ATOM 652 N N . LYS A 1 84 ? 17.083 4.624 -16.968 1.00 61.03 84 LYS A N 1
ATOM 653 C CA . LYS A 1 84 ? 18.026 4.915 -18.059 1.00 61.03 84 LYS A CA 1
ATOM 654 C C . LYS A 1 84 ? 19.118 3.851 -18.185 1.00 61.03 84 LYS A C 1
ATOM 656 O O . LYS A 1 84 ? 19.773 3.778 -19.217 1.00 61.03 84 LYS A O 1
ATOM 661 N N . LEU A 1 85 ? 19.360 3.100 -17.111 1.00 61.66 85 LEU A N 1
ATOM 662 C CA . LEU A 1 85 ? 20.509 2.218 -16.933 1.00 61.66 85 LEU A CA 1
ATOM 663 C C . LEU A 1 85 ? 20.105 1.042 -16.037 1.00 61.66 85 LEU A C 1
ATOM 665 O O . LEU A 1 85 ? 20.363 1.067 -14.835 1.00 61.66 85 LEU A O 1
ATOM 669 N N . VAL A 1 86 ? 19.468 0.014 -16.598 1.00 59.62 86 VAL A N 1
ATOM 670 C CA . VAL A 1 86 ? 19.316 -1.261 -15.884 1.00 59.62 86 VAL A CA 1
ATOM 671 C C . VAL A 1 86 ? 20.518 -2.129 -16.253 1.00 59.62 86 VAL A C 1
ATOM 673 O O . VAL A 1 86 ? 20.629 -2.534 -17.411 1.00 59.62 86 VAL A O 1
ATOM 676 N N . PRO A 1 87 ? 21.459 -2.406 -15.331 1.00 58.06 87 PRO A N 1
ATOM 677 C CA . PRO A 1 87 ? 22.440 -3.443 -15.591 1.00 58.06 87 PRO A CA 1
ATOM 678 C C . PRO A 1 87 ? 21.673 -4.763 -15.718 1.00 58.06 87 PRO A C 1
ATOM 680 O O . PRO A 1 87 ? 21.055 -5.205 -14.755 1.00 58.06 87 PRO A O 1
ATOM 683 N N . TYR A 1 88 ? 21.720 -5.402 -16.888 1.00 57.50 88 TYR A N 1
ATOM 684 C CA . TYR A 1 88 ? 21.114 -6.719 -17.155 1.00 57.50 88 TYR A CA 1
ATOM 685 C C . TYR A 1 88 ? 21.746 -7.869 -16.337 1.00 57.50 88 TYR A C 1
ATOM 687 O O . TYR A 1 88 ? 21.609 -9.038 -16.684 1.00 57.50 88 TYR A O 1
ATOM 695 N N . ILE A 1 89 ? 22.497 -7.556 -15.278 1.00 63.28 89 ILE A N 1
ATOM 696 C CA . ILE A 1 89 ? 23.256 -8.518 -14.489 1.00 63.28 89 ILE A CA 1
ATOM 697 C C . ILE A 1 89 ? 22.546 -8.708 -13.148 1.00 63.28 89 ILE A C 1
ATOM 699 O O . ILE A 1 89 ? 22.646 -7.865 -12.256 1.00 63.28 89 ILE A O 1
ATOM 703 N N . GLY A 1 90 ? 21.877 -9.855 -13.015 1.00 69.25 90 GLY A N 1
ATOM 704 C CA . GLY A 1 90 ? 21.191 -10.308 -11.804 1.00 69.25 90 GLY A CA 1
ATOM 705 C C . GLY A 1 90 ? 19.668 -10.262 -11.915 1.00 69.25 90 GLY A C 1
ATOM 706 O O . GLY A 1 90 ? 19.115 -9.504 -12.709 1.00 69.25 90 GLY A O 1
ATOM 707 N N . ASP A 1 91 ? 18.993 -11.074 -11.100 1.00 74.19 91 ASP A N 1
ATOM 708 C CA . ASP A 1 91 ? 17.533 -11.075 -11.048 1.00 74.19 91 ASP A CA 1
ATOM 709 C C . ASP A 1 91 ? 17.022 -9.768 -10.436 1.00 74.19 91 ASP A C 1
ATOM 711 O O . ASP A 1 91 ? 17.487 -9.319 -9.376 1.00 74.19 91 ASP A O 1
ATOM 715 N N . THR A 1 92 ? 16.032 -9.163 -11.085 1.00 77.94 92 THR A N 1
ATOM 716 C CA . THR A 1 92 ? 15.336 -8.000 -10.544 1.00 77.94 92 THR A CA 1
ATOM 717 C C . THR A 1 92 ? 14.642 -8.376 -9.239 1.00 77.94 92 THR A C 1
ATOM 719 O O . THR A 1 92 ? 14.133 -9.481 -9.063 1.00 77.94 92 THR A O 1
ATOM 722 N N . LYS A 1 93 ? 14.651 -7.458 -8.274 1.00 84.31 93 LYS A N 1
ATOM 723 C CA . LYS A 1 93 ? 13.909 -7.609 -7.021 1.00 84.31 93 LYS A CA 1
ATOM 724 C C . LYS A 1 93 ? 12.957 -6.445 -6.883 1.00 84.31 93 LYS A C 1
ATOM 726 O O . LYS A 1 93 ? 13.360 -5.297 -7.080 1.00 84.31 93 LYS A O 1
ATOM 731 N N . PHE A 1 94 ? 11.734 -6.738 -6.473 1.00 86.12 94 PHE A N 1
ATOM 732 C CA . PHE A 1 94 ? 10.761 -5.721 -6.108 1.00 86.12 94 PHE A CA 1
ATOM 733 C C . PHE A 1 94 ? 10.440 -5.815 -4.619 1.00 86.12 94 PHE A C 1
ATOM 735 O O . PHE A 1 94 ? 10.559 -6.862 -3.980 1.00 86.12 94 PHE A O 1
ATOM 742 N N . SER A 1 95 ? 10.032 -4.687 -4.047 1.00 88.44 95 SER A N 1
ATOM 743 C CA . SER A 1 95 ? 9.459 -4.651 -2.707 1.00 88.44 95 SER A CA 1
ATOM 744 C C . SER A 1 95 ? 8.469 -3.508 -2.606 1.00 88.44 95 SER A C 1
ATOM 746 O O . SER A 1 95 ? 8.712 -2.433 -3.152 1.00 88.44 95 SER A O 1
ATOM 748 N N . TYR A 1 96 ? 7.376 -3.721 -1.897 1.00 90.00 96 TYR A N 1
ATOM 749 C CA . TYR A 1 96 ? 6.337 -2.738 -1.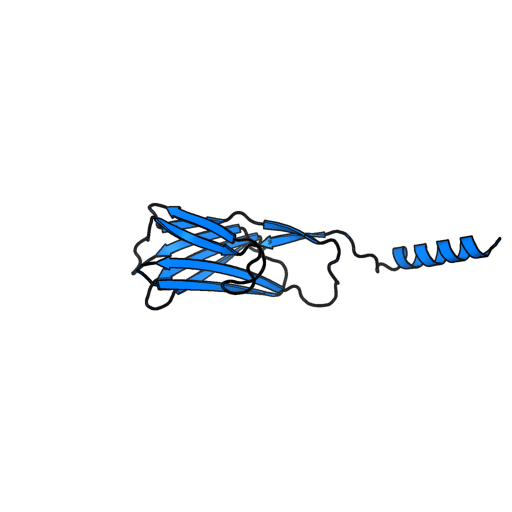617 1.00 90.00 96 TYR A CA 1
ATOM 750 C C . TYR A 1 96 ? 5.774 -3.002 -0.225 1.00 90.00 96 TYR A C 1
ATOM 752 O O . TYR A 1 96 ? 6.097 -4.001 0.412 1.00 90.00 96 TYR A O 1
ATOM 760 N N . GLY A 1 97 ? 4.986 -2.074 0.293 1.00 92.12 97 GLY A N 1
ATOM 761 C CA . GLY A 1 97 ? 4.486 -2.193 1.647 1.00 92.12 97 GLY A CA 1
ATOM 762 C C . GLY A 1 97 ? 3.662 -0.995 2.052 1.00 92.12 97 GLY A C 1
ATOM 763 O O . GLY A 1 97 ? 3.715 0.062 1.416 1.00 92.12 97 GLY A O 1
ATOM 764 N N . ILE A 1 98 ? 2.923 -1.186 3.133 1.00 94.88 98 ILE A N 1
ATOM 765 C CA . ILE A 1 98 ? 2.062 -0.180 3.729 1.00 94.88 98 ILE A CA 1
ATOM 766 C C . ILE A 1 98 ? 2.418 0.012 5.200 1.00 94.88 98 ILE A C 1
ATOM 768 O O . ILE A 1 98 ? 2.914 -0.891 5.878 1.00 94.88 98 ILE A O 1
ATOM 772 N N . SER A 1 99 ? 2.132 1.200 5.708 1.00 95.69 99 SER A N 1
ATOM 773 C CA . SER A 1 99 ? 2.142 1.500 7.131 1.00 95.69 99 SER A CA 1
ATOM 774 C C . SER A 1 99 ? 0.943 2.340 7.509 1.00 95.69 99 SER A C 1
ATOM 776 O O . SER A 1 99 ? 0.496 3.154 6.708 1.00 95.69 99 SER A O 1
ATOM 778 N N . PHE A 1 100 ? 0.452 2.190 8.727 1.00 96.38 100 PHE A N 1
ATOM 779 C CA . PHE A 1 100 ? -0.669 2.978 9.220 1.00 96.38 100 PHE A CA 1
ATOM 780 C C . PHE A 1 100 ? -0.629 3.086 10.739 1.00 96.38 100 PHE A C 1
ATOM 782 O O . PHE A 1 100 ? -0.086 2.213 11.418 1.00 96.38 100 PHE A O 1
ATOM 789 N N . HIS A 1 101 ? -1.219 4.160 11.256 1.00 96.25 101 HIS A N 1
ATOM 790 C CA . HIS A 1 101 ? -1.373 4.384 12.686 1.00 96.25 101 HIS A CA 1
ATOM 791 C C . HIS A 1 101 ? -2.812 4.073 13.093 1.00 96.25 101 HIS A C 1
ATOM 793 O O . HIS A 1 101 ? -3.747 4.655 12.545 1.00 96.25 101 HIS A O 1
ATOM 799 N N . TYR A 1 102 ? -3.001 3.167 14.049 1.00 96.81 102 TYR A N 1
ATOM 800 C CA . TYR A 1 102 ? -4.326 2.776 14.514 1.00 96.81 102 TYR A CA 1
ATOM 801 C C . TYR A 1 102 ? -4.321 2.451 16.009 1.00 96.81 102 TYR A C 1
ATOM 803 O O . TYR A 1 102 ? -3.477 1.694 16.491 1.00 96.81 102 TYR A O 1
ATOM 811 N N . LEU A 1 103 ? -5.272 3.033 16.750 1.00 95.19 103 LEU A N 1
ATOM 812 C CA . LEU A 1 103 ? -5.404 2.885 18.207 1.00 95.19 103 LEU A CA 1
ATOM 813 C C . LEU A 1 103 ? -4.084 3.138 18.965 1.00 95.19 103 LEU A C 1
ATOM 815 O O . LEU A 1 103 ? -3.698 2.363 19.840 1.00 95.19 103 LEU A O 1
ATOM 819 N N . GLY A 1 104 ? -3.367 4.207 18.603 1.00 95.31 104 GLY A N 1
ATOM 820 C CA . GLY A 1 104 ? -2.121 4.598 19.270 1.00 95.31 104 GLY A CA 1
ATOM 821 C C . GLY A 1 104 ? -0.898 3.754 18.898 1.00 95.31 104 GLY A C 1
ATOM 822 O O . GLY A 1 104 ? 0.135 3.881 19.552 1.00 95.31 104 GLY A O 1
ATOM 823 N N . ARG A 1 105 ? -0.990 2.879 17.887 1.00 96.25 105 ARG A N 1
ATOM 824 C CA . ARG A 1 105 ? 0.098 1.985 17.466 1.00 96.25 105 ARG A CA 1
ATOM 825 C C . ARG A 1 105 ? 0.377 2.102 15.975 1.00 96.25 105 ARG A C 1
ATOM 827 O O . ARG A 1 105 ? -0.551 2.209 15.176 1.00 96.25 105 ARG A O 1
ATOM 834 N N . ASP A 1 106 ? 1.654 2.015 15.620 1.00 95.19 106 ASP A N 1
ATOM 835 C CA . ASP A 1 106 ? 2.102 1.950 14.232 1.00 95.19 106 ASP A CA 1
ATOM 836 C C . ASP A 1 106 ? 2.188 0.498 13.765 1.00 95.19 106 ASP A C 1
ATOM 838 O O . ASP A 1 106 ? 2.774 -0.364 14.426 1.00 95.19 106 ASP A O 1
ATOM 842 N N . PHE A 1 107 ? 1.610 0.236 12.600 1.00 95.19 107 PHE A N 1
ATOM 843 C CA . PHE A 1 107 ? 1.659 -1.052 11.930 1.00 95.19 107 PHE A CA 1
ATOM 844 C C . PHE A 1 107 ? 2.404 -0.915 10.611 1.00 95.19 107 PHE A C 1
ATOM 846 O O . PHE A 1 107 ? 2.290 0.093 9.913 1.00 95.19 107 PHE A O 1
ATOM 853 N N . HIS A 1 108 ? 3.150 -1.960 10.262 1.00 94.44 108 HIS A N 1
ATOM 854 C CA . HIS A 1 108 ? 3.918 -2.033 9.029 1.00 94.44 108 HIS A CA 1
ATOM 855 C C . HIS A 1 108 ? 3.756 -3.417 8.418 1.00 94.44 108 HIS A C 1
ATOM 857 O O . HIS A 1 108 ? 3.878 -4.426 9.112 1.00 94.44 108 HIS A O 1
ATOM 863 N N . TRP A 1 109 ? 3.537 -3.453 7.112 1.00 93.38 109 TRP A N 1
ATOM 864 C CA . TRP A 1 109 ? 3.564 -4.672 6.323 1.00 93.38 109 TRP A CA 1
ATOM 865 C C . TRP A 1 109 ? 4.368 -4.427 5.051 1.00 93.38 109 TRP A C 1
ATOM 867 O O . TRP A 1 109 ? 4.255 -3.366 4.442 1.00 93.38 109 TRP A O 1
ATOM 877 N N . ASN A 1 110 ? 5.177 -5.405 4.651 1.00 91.69 110 ASN A N 1
ATOM 878 C CA . ASN A 1 110 ? 5.973 -5.345 3.433 1.00 91.69 110 ASN A CA 1
ATOM 879 C C . ASN A 1 110 ? 5.880 -6.685 2.691 1.00 91.69 110 ASN A C 1
ATOM 881 O O . ASN A 1 110 ? 5.953 -7.742 3.318 1.00 91.69 110 ASN A O 1
ATOM 885 N N . GLY A 1 111 ? 5.789 -6.620 1.366 1.00 89.62 111 GLY A N 1
ATOM 886 C CA . GLY A 1 111 ? 5.922 -7.740 0.441 1.00 89.62 111 GLY A CA 1
ATOM 887 C C . GLY A 1 111 ? 7.129 -7.538 -0.474 1.00 89.62 111 GLY A C 1
ATOM 888 O O . GLY A 1 111 ? 7.506 -6.409 -0.801 1.00 89.62 111 GLY A O 1
ATOM 889 N N . SER A 1 112 ? 7.766 -8.630 -0.880 1.00 90.00 112 SER A N 1
ATOM 890 C CA . SER A 1 112 ? 8.883 -8.608 -1.822 1.00 90.00 112 SER A CA 1
ATOM 891 C C . SER A 1 112 ? 8.926 -9.881 -2.653 1.00 90.00 112 SER A C 1
ATOM 893 O O . SER A 1 112 ? 8.356 -10.904 -2.278 1.00 90.00 112 SER A O 1
ATOM 895 N N . GLY A 1 113 ? 9.612 -9.806 -3.787 1.00 89.19 113 GLY A N 1
ATOM 896 C CA . GLY A 1 113 ? 9.778 -10.932 -4.691 1.00 89.19 113 GLY A CA 1
ATOM 897 C C . GLY A 1 113 ? 10.947 -10.737 -5.644 1.00 89.19 113 GLY A C 1
ATOM 898 O O . GLY A 1 113 ? 11.641 -9.713 -5.618 1.00 89.19 113 GLY A O 1
ATOM 899 N N . VAL A 1 114 ? 11.169 -11.767 -6.452 1.00 87.25 114 VAL A N 1
ATOM 900 C CA . VAL A 1 114 ? 12.169 -11.806 -7.520 1.00 87.25 114 VAL A CA 1
ATOM 901 C C . VAL A 1 114 ? 11.430 -11.773 -8.856 1.00 87.25 114 VAL A C 1
ATOM 903 O O . VAL A 1 114 ? 10.378 -12.394 -8.979 1.00 87.25 114 VAL A O 1
ATOM 906 N N . GLY A 1 115 ? 11.972 -11.049 -9.829 1.00 87.12 115 GLY A N 1
ATOM 907 C CA . GLY A 1 115 ? 11.364 -10.807 -11.130 1.00 87.12 115 GLY A CA 1
ATOM 908 C C . GLY A 1 115 ? 10.821 -9.388 -11.274 1.00 87.12 115 GLY A C 1
ATOM 909 O O . GLY A 1 115 ? 11.236 -8.456 -10.571 1.00 87.12 115 GLY A O 1
ATOM 910 N N . ASP A 1 116 ? 9.931 -9.216 -12.242 1.00 86.38 116 ASP A N 1
ATOM 911 C CA . ASP A 1 116 ? 9.259 -7.947 -12.481 1.00 86.38 116 ASP A CA 1
ATOM 912 C C . ASP A 1 116 ? 8.223 -7.659 -11.396 1.00 86.38 116 ASP A C 1
ATOM 914 O O . ASP A 1 116 ? 7.649 -8.558 -10.777 1.00 86.38 116 ASP A O 1
ATOM 918 N N . THR A 1 117 ? 7.993 -6.374 -11.145 1.00 89.31 117 THR A N 1
ATOM 919 C CA . THR A 1 117 ? 6.920 -5.944 -10.252 1.00 89.31 117 THR A CA 1
ATOM 920 C C . THR A 1 117 ? 5.583 -6.411 -10.835 1.00 89.31 117 THR A C 1
ATOM 922 O O . THR A 1 117 ? 5.338 -6.159 -12.017 1.00 89.31 117 THR A O 1
ATOM 925 N N . PRO A 1 118 ? 4.703 -7.053 -10.044 1.00 92.25 118 PRO A N 1
ATOM 926 C CA . PRO A 1 118 ? 3.395 -7.459 -10.540 1.00 92.25 118 PRO A CA 1
ATOM 927 C C . PRO A 1 118 ? 2.575 -6.248 -10.983 1.00 92.25 118 PRO A C 1
ATOM 929 O O . PRO A 1 118 ? 2.829 -5.115 -10.565 1.00 92.25 118 PRO A O 1
ATOM 932 N N . LYS A 1 119 ? 1.558 -6.485 -11.808 1.00 93.38 119 LYS A N 1
ATOM 933 C CA . LYS A 1 119 ? 0.688 -5.409 -12.285 1.00 93.38 119 LYS A CA 1
ATOM 934 C C . LYS A 1 119 ? -0.165 -4.841 -11.153 1.00 93.38 119 LYS A C 1
ATOM 936 O O . LYS A 1 119 ? -0.250 -3.622 -10.989 1.00 93.38 119 LYS A O 1
ATOM 941 N N . SER A 1 120 ? -0.760 -5.726 -10.357 1.00 95.75 120 SER A N 1
ATOM 942 C CA . SER A 1 120 ? -1.574 -5.356 -9.204 1.00 95.75 120 SER A CA 1
ATOM 943 C C . SER A 1 120 ? -1.454 -6.363 -8.063 1.00 95.75 120 SER A C 1
ATOM 945 O O . SER A 1 120 ? -1.092 -7.529 -8.255 1.00 95.75 120 SER A O 1
ATOM 947 N N . VAL A 1 121 ? -1.745 -5.879 -6.858 1.00 96.19 121 VAL A N 1
ATOM 948 C CA . VAL A 1 121 ? -1.782 -6.655 -5.620 1.00 96.19 121 VAL A CA 1
ATOM 949 C C . VAL A 1 121 ? -3.031 -6.265 -4.836 1.00 96.19 121 VAL A C 1
ATOM 951 O O . VAL A 1 121 ? -3.278 -5.076 -4.623 1.00 96.19 121 VAL A O 1
ATOM 954 N N . ASP A 1 122 ? -3.793 -7.260 -4.391 1.00 97.81 122 ASP A N 1
ATOM 955 C CA . ASP A 1 122 ? -4.900 -7.084 -3.449 1.00 97.81 122 ASP A CA 1
ATOM 956 C C . ASP A 1 122 ? -4.468 -7.541 -2.048 1.00 97.81 122 ASP A C 1
ATOM 958 O O . ASP A 1 122 ? -3.944 -8.645 -1.858 1.00 97.81 122 ASP A O 1
ATOM 962 N N . LEU A 1 123 ? -4.633 -6.653 -1.068 1.00 97.81 123 LEU A N 1
ATOM 963 C CA . LEU A 1 123 ? -4.223 -6.830 0.318 1.00 97.81 123 LEU A CA 1
ATOM 964 C C . LEU A 1 123 ? -5.439 -6.974 1.228 1.00 97.81 123 LEU A C 1
ATOM 966 O O . LEU A 1 123 ? -6.177 -6.021 1.468 1.00 97.81 123 LEU A O 1
ATOM 970 N N . ARG A 1 124 ? -5.576 -8.124 1.883 1.00 98.31 124 ARG A N 1
ATOM 971 C CA . ARG A 1 124 ? -6.530 -8.284 2.986 1.00 98.31 124 ARG A CA 1
ATOM 972 C C . ARG A 1 124 ? -5.786 -8.279 4.312 1.00 98.31 124 ARG A C 1
ATOM 974 O O . ARG A 1 124 ? -5.161 -9.275 4.666 1.00 98.31 124 ARG A O 1
ATOM 981 N N . CYS A 1 125 ? -5.852 -7.162 5.033 1.00 98.19 125 CYS A N 1
ATOM 982 C CA . CYS A 1 125 ? -5.090 -6.929 6.256 1.00 98.19 125 CYS A CA 1
ATOM 983 C C . CYS A 1 125 ? -5.975 -6.982 7.507 1.00 98.19 125 CYS A C 1
ATOM 985 O O . CYS A 1 125 ? -6.927 -6.222 7.634 1.00 98.19 125 CYS A O 1
ATOM 987 N N . GLU A 1 126 ? -5.614 -7.833 8.464 1.00 98.25 126 GLU A N 1
ATOM 988 C CA . GLU A 1 126 ? -6.278 -7.986 9.759 1.00 98.25 126 GLU A CA 1
ATOM 989 C C . GLU A 1 126 ? -5.395 -7.408 10.878 1.00 98.25 126 GLU A C 1
ATOM 991 O O . GLU A 1 126 ? -4.259 -7.849 11.089 1.00 98.25 126 GLU A O 1
ATOM 996 N N . VAL A 1 127 ? -5.922 -6.430 11.617 1.00 97.19 127 VAL A N 1
ATOM 997 C CA . VAL A 1 127 ? -5.252 -5.772 12.743 1.00 97.19 127 VAL A CA 1
ATOM 998 C C . VAL A 1 127 ? -5.541 -6.518 14.040 1.00 97.19 127 VAL A C 1
ATOM 1000 O O . VAL A 1 127 ? -6.677 -6.585 14.507 1.00 97.19 127 VAL A O 1
ATOM 1003 N N . ARG A 1 128 ? -4.483 -7.038 14.666 1.00 94.19 128 ARG A N 1
ATOM 1004 C CA . ARG A 1 128 ? -4.520 -7.681 15.988 1.00 94.19 128 ARG A CA 1
ATOM 1005 C C . ARG A 1 128 ? -3.497 -7.021 16.923 1.00 94.19 128 ARG A C 1
ATOM 1007 O O . ARG A 1 128 ? -3.486 -5.802 17.105 1.00 94.19 128 ARG A O 1
ATOM 1014 N N . ASN A 1 129 ? -2.612 -7.824 17.516 1.00 92.38 129 ASN A N 1
ATOM 1015 C CA . ASN A 1 129 ? -1.384 -7.344 18.159 1.00 92.38 129 ASN A CA 1
ATOM 1016 C C . ASN A 1 129 ? -0.311 -6.976 17.126 1.00 92.38 129 ASN A C 1
ATOM 1018 O O . ASN A 1 129 ? 0.541 -6.137 17.393 1.00 92.38 129 ASN A O 1
ATOM 1022 N N . THR A 1 130 ? -0.394 -7.583 15.946 1.00 93.38 130 THR A N 1
ATOM 1023 C CA . THR A 1 130 ? 0.380 -7.280 14.742 1.00 93.38 130 THR A CA 1
ATOM 1024 C C . THR A 1 130 ? -0.588 -7.130 13.569 1.00 93.38 130 THR A C 1
ATOM 1026 O O . THR A 1 130 ? -1.781 -7.418 13.709 1.00 93.38 130 THR A O 1
ATOM 1029 N N . VAL A 1 131 ? -0.094 -6.674 12.418 1.00 95.75 131 VAL A N 1
ATOM 1030 C CA . VAL A 1 131 ? -0.861 -6.710 11.170 1.00 95.75 131 VAL A CA 1
ATOM 1031 C C . VAL A 1 131 ? -0.545 -8.003 10.421 1.00 95.75 131 VAL A C 1
ATOM 1033 O O . VAL A 1 131 ? 0.621 -8.358 10.247 1.00 95.75 131 VAL A O 1
ATOM 1036 N N . LEU A 1 132 ? -1.585 -8.717 9.998 1.00 96.75 132 LEU A N 1
ATOM 1037 C CA . LEU A 1 132 ? -1.476 -9.899 9.147 1.00 96.75 132 LEU A CA 1
ATOM 1038 C C . LEU A 1 132 ? -2.159 -9.587 7.822 1.00 96.75 132 LEU A C 1
ATOM 1040 O O . LEU A 1 132 ? -3.369 -9.393 7.809 1.00 96.75 132 LEU A O 1
ATOM 1044 N N . CYS A 1 133 ? -1.399 -9.534 6.730 1.00 96.56 133 CYS A N 1
ATOM 1045 C CA . CYS A 1 133 ? -1.963 -9.335 5.398 1.00 96.56 133 CYS A CA 1
ATOM 1046 C C . CYS A 1 133 ? -1.780 -10.591 4.549 1.00 96.56 133 CYS A C 1
ATOM 1048 O O . CYS A 1 133 ? -0.677 -11.138 4.483 1.00 96.56 133 CYS A O 1
ATOM 1050 N N . THR A 1 134 ? -2.852 -11.026 3.894 1.00 96.88 134 THR A N 1
ATOM 1051 C CA . THR A 1 134 ? -2.792 -11.981 2.783 1.00 96.88 134 THR A CA 1
ATOM 1052 C C . THR A 1 134 ? -2.767 -11.215 1.470 1.00 96.88 134 THR A C 1
ATOM 1054 O O . THR A 1 134 ? -3.400 -10.163 1.360 1.00 96.88 134 THR A O 1
ATOM 1057 N N . THR A 1 135 ? -2.033 -11.742 0.494 1.00 95.44 135 THR A N 1
ATOM 1058 C CA . THR A 1 135 ? -1.813 -11.087 -0.795 1.00 95.44 135 THR A CA 1
ATOM 1059 C C . THR A 1 135 ? -2.314 -11.957 -1.931 1.00 95.44 135 THR A C 1
ATOM 1061 O O . T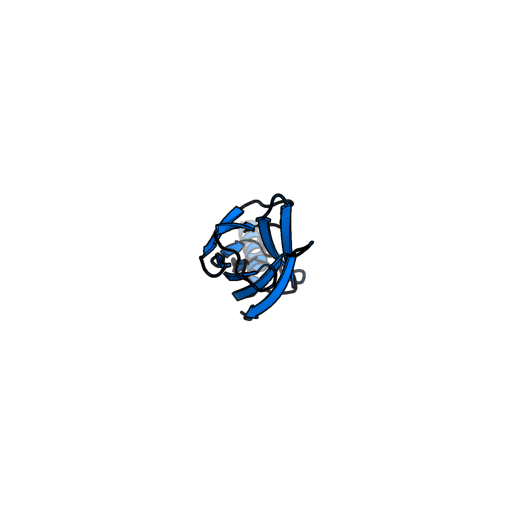HR A 1 135 ? -1.894 -13.110 -2.042 1.00 95.44 135 THR A O 1
ATOM 1064 N N . GLU A 1 136 ? -3.122 -11.382 -2.807 1.00 95.31 136 GLU A N 1
ATOM 1065 C CA . GLU A 1 136 ? -3.427 -11.949 -4.117 1.00 95.31 136 GLU A CA 1
ATOM 1066 C C . GLU A 1 136 ? -2.724 -11.103 -5.179 1.00 95.31 136 GLU A C 1
ATOM 1068 O O . GLU A 1 136 ? -2.800 -9.875 -5.163 1.00 95.31 136 GLU A O 1
ATOM 1073 N N . ILE A 1 137 ? -1.960 -11.755 -6.056 1.00 92.62 137 ILE A N 1
ATOM 1074 C CA . ILE A 1 137 ? -1.094 -11.091 -7.033 1.00 92.62 137 ILE A CA 1
ATOM 1075 C C . ILE A 1 137 ? -1.665 -11.340 -8.424 1.00 92.62 137 ILE A C 1
ATOM 1077 O O . ILE A 1 137 ? -1.952 -12.484 -8.772 1.00 92.62 137 ILE A O 1
ATOM 1081 N N . THR A 1 138 ? -1.779 -10.283 -9.226 1.00 90.75 138 THR A N 1
ATOM 1082 C CA . THR A 1 138 ? -2.047 -10.413 -10.662 1.00 90.75 138 THR A CA 1
ATOM 1083 C C . THR A 1 138 ? -0.734 -10.273 -11.423 1.00 90.75 138 THR A C 1
ATOM 1085 O O . THR A 1 138 ? -0.043 -9.254 -11.307 1.00 90.75 138 THR A O 1
ATOM 1088 N N . GLU A 1 139 ? -0.380 -11.317 -12.171 1.00 83.50 139 GLU A N 1
ATOM 1089 C CA . GLU A 1 139 ? 0.836 -11.360 -12.985 1.00 83.50 139 GLU A CA 1
ATOM 1090 C C . GLU A 1 139 ? 0.809 -10.307 -14.115 1.00 83.50 139 GLU A C 1
ATOM 1092 O O . GLU A 1 139 ? -0.276 -9.875 -14.524 1.00 83.50 139 GLU A O 1
ATOM 1097 N N . PRO A 1 140 ? 1.991 -9.821 -14.547 1.00 67.19 140 PRO A N 1
ATOM 1098 C CA . PRO A 1 140 ? 2.128 -8.805 -15.593 1.00 67.19 140 PRO A CA 1
ATOM 1099 C C . PRO A 1 140 ? 1.582 -9.224 -16.966 1.00 67.19 140 PRO A C 1
ATOM 1101 O O . PRO A 1 140 ? 1.679 -10.419 -17.324 1.00 67.19 140 PRO A O 1
#